Protein AF-A0A1H7INX1-F1 (afdb_monomer)

Secondary structure (DSSP, 8-state):
-HHHHHHHH--BTTB----SSS-SS-EEEEEE-STTSB-TT--HHHHHHHHHHHHHHHHHTEEEEEEEEEEETTS-GGG--TTB-EE-TTHHHHHHHHHH-SEEEEEEETTTTEEEEEEEPPP----------TT------TT-TT---

Radius of gyration: 20.41 Å; Cα contacts (8 Å, |Δi|>4): 181; chains: 1; bounding box: 41×62×50 Å

Sequence (149 aa):
MIVAARQMHGEGDDRCWHLGAAAPEACDCGLASGILNVRRGTDPAGWVGYVDETIDQSASGSTKGFDFNVLTLSSDPDKRQPHLFYADPLTMPANCLSRYGRQVALLQDYRLWEFAVLVRLASKSESIVFARAGAYFARICSNCPFGRR

pLDDT: mean 84.48, std 19.29, range [36.72, 97.75]

Foldseek 3Di:
DQVVCCVVPNDDPVDDGDDDLADPAADAEEEAEPPLWFQPPPDPVVSVVVVVVSVVRRLVSHQFWYKYKAAAPVADPVPDDPRTDHDHQVVVQVVCCVPAHPDWDWADDVVVNMIMIITTHDGPPDDPPPDDDPDDDDDDDPDDPPPDD

Structure (mmCIF, N/CA/C/O backbone):
data_AF-A0A1H7INX1-F1
#
_entry.id   AF-A0A1H7INX1-F1
#
loop_
_atom_site.group_PDB
_atom_site.id
_atom_site.type_symbol
_atom_site.label_atom_id
_atom_site.label_alt_id
_atom_site.label_comp_id
_atom_site.label_asym_id
_atom_site.label_entity_id
_atom_site.label_seq_id
_atom_site.pdbx_PDB_ins_code
_atom_site.Cartn_x
_atom_site.Cartn_y
_atom_site.Cartn_z
_atom_site.occupancy
_atom_site.B_iso_or_equiv
_atom_site.auth_seq_id
_atom_site.auth_comp_id
_atom_site.auth_asym_id
_atom_site.auth_atom_id
_atom_site.pdbx_PDB_model_num
ATOM 1 N N . MET A 1 1 ? -8.266 -18.215 -4.242 1.00 87.12 1 MET A N 1
ATOM 2 C CA . MET A 1 1 ? -7.738 -17.697 -2.959 1.00 87.12 1 MET A CA 1
ATOM 3 C C . MET A 1 1 ? -8.776 -17.794 -1.847 1.00 87.12 1 MET A C 1
ATOM 5 O O . MET A 1 1 ? -8.564 -18.611 -0.971 1.00 87.12 1 MET A O 1
ATOM 9 N N . ILE A 1 2 ? -9.916 -17.090 -1.906 1.00 92.31 2 ILE A N 1
ATOM 10 C CA . ILE A 1 2 ? -10.941 -17.126 -0.833 1.00 92.31 2 ILE A CA 1
ATOM 11 C C . ILE A 1 2 ? -11.458 -18.538 -0.518 1.00 92.31 2 ILE A C 1
ATOM 13 O O . ILE A 1 2 ? -11.543 -18.904 0.646 1.00 92.31 2 ILE A O 1
ATOM 17 N N . VAL A 1 3 ? -11.746 -19.358 -1.535 1.00 94.69 3 VAL A N 1
ATOM 18 C CA . VAL A 1 3 ? -12.172 -20.758 -1.321 1.00 94.69 3 VAL A CA 1
ATOM 19 C C . VAL A 1 3 ? -11.122 -21.548 -0.535 1.00 94.69 3 VAL A C 1
ATOM 21 O O . VAL A 1 3 ? -11.462 -22.241 0.415 1.00 94.69 3 VAL A O 1
ATOM 24 N N . ALA A 1 4 ? -9.844 -21.393 -0.888 1.00 95.19 4 ALA A N 1
ATOM 25 C CA . ALA A 1 4 ? -8.747 -22.063 -0.198 1.00 95.19 4 ALA A CA 1
ATOM 26 C C . ALA A 1 4 ? -8.574 -21.534 1.237 1.00 95.19 4 ALA A C 1
ATOM 28 O O . ALA A 1 4 ? -8.367 -22.318 2.154 1.00 95.19 4 ALA A O 1
ATOM 29 N N . ALA A 1 5 ? -8.721 -20.222 1.449 1.00 94.44 5 ALA A N 1
ATOM 30 C CA . ALA A 1 5 ? -8.668 -19.619 2.779 1.00 94.44 5 ALA A CA 1
ATOM 31 C C . ALA A 1 5 ? -9.791 -20.144 3.690 1.00 94.44 5 ALA A C 1
ATOM 33 O O . ALA A 1 5 ? -9.520 -20.570 4.808 1.00 94.44 5 ALA A O 1
ATOM 34 N N . ARG A 1 6 ? -11.026 -20.232 3.175 1.00 96.06 6 ARG A N 1
ATOM 35 C CA . ARG A 1 6 ? -12.159 -20.860 3.874 1.00 96.06 6 ARG A CA 1
ATOM 36 C C . ARG A 1 6 ? -11.890 -22.324 4.213 1.00 96.06 6 ARG A C 1
ATOM 38 O O . ARG A 1 6 ? -12.185 -22.752 5.319 1.00 96.06 6 ARG A O 1
ATOM 45 N N . GLN A 1 7 ? -11.317 -23.088 3.286 1.00 96.88 7 GLN A N 1
ATOM 46 C CA . GLN A 1 7 ? -10.986 -24.497 3.520 1.00 96.88 7 GLN A CA 1
ATOM 47 C C . GLN A 1 7 ? -9.895 -24.679 4.584 1.00 96.88 7 GLN A C 1
ATOM 49 O O . GLN A 1 7 ? -9.986 -25.599 5.388 1.00 96.88 7 GLN A O 1
ATOM 54 N N . MET A 1 8 ? -8.874 -23.817 4.596 1.00 96.81 8 MET A N 1
ATOM 55 C CA . MET A 1 8 ? -7.743 -23.927 5.525 1.00 96.81 8 MET A CA 1
ATOM 56 C C . MET A 1 8 ? -8.034 -23.354 6.914 1.00 96.81 8 MET A C 1
ATOM 58 O O . MET A 1 8 ? -7.479 -23.839 7.897 1.00 96.81 8 MET A O 1
ATOM 62 N N . HIS A 1 9 ? -8.871 -22.319 7.006 1.00 95.81 9 HIS A N 1
ATOM 63 C CA . HIS A 1 9 ? -9.043 -21.540 8.235 1.00 95.81 9 HIS A CA 1
ATOM 64 C C . HIS A 1 9 ? -10.491 -21.496 8.747 1.00 95.81 9 HIS A C 1
ATOM 66 O O . HIS A 1 9 ? -10.719 -21.076 9.880 1.00 95.81 9 HIS A O 1
ATOM 72 N N . GLY A 1 10 ? -11.470 -21.947 7.960 1.00 95.56 10 GLY A N 1
ATOM 73 C CA . GLY A 1 10 ? -12.889 -21.898 8.316 1.00 95.56 10 GLY A CA 1
ATOM 74 C C . GLY A 1 10 ? -13.466 -20.479 8.365 1.00 95.56 10 GLY A C 1
ATOM 75 O O . GLY A 1 10 ? -12.838 -19.515 7.923 1.00 95.56 10 GLY A O 1
ATOM 76 N N . GLU A 1 11 ? -14.673 -20.364 8.916 1.00 95.50 11 GLU A N 1
ATOM 77 C CA . GLU A 1 11 ? -15.366 -19.107 9.235 1.00 95.50 11 GLU A CA 1
ATOM 78 C C . GLU A 1 11 ? -15.717 -19.087 10.731 1.00 95.50 11 GLU A C 1
ATOM 80 O O . GLU A 1 11 ? -15.811 -20.148 11.354 1.00 95.50 11 GLU A O 1
ATOM 85 N N . GLY A 1 12 ? -15.877 -17.899 11.315 1.00 93.81 12 GLY A N 1
ATOM 86 C CA . GLY A 1 12 ? -16.229 -17.732 12.725 1.00 93.81 12 GLY A CA 1
ATOM 87 C C . GLY A 1 12 ? -16.415 -16.267 13.114 1.00 93.81 12 GLY A C 1
ATOM 88 O O . GLY A 1 12 ? -16.248 -15.374 12.287 1.00 93.81 12 GLY A O 1
ATOM 89 N N . ASP A 1 13 ? -16.719 -16.017 14.387 1.00 93.19 13 ASP A N 1
ATOM 90 C CA . ASP A 1 13 ? -16.957 -14.659 14.905 1.00 93.19 13 ASP A CA 1
ATOM 91 C C . ASP A 1 13 ? -15.724 -13.741 14.774 1.00 93.19 13 ASP A C 1
ATOM 93 O O . ASP A 1 13 ? -15.851 -12.520 14.742 1.00 93.19 13 ASP A O 1
ATOM 97 N N . ASP A 1 14 ? -14.525 -14.327 14.684 1.00 92.88 14 ASP A N 1
ATOM 98 C CA . ASP A 1 14 ? -13.236 -13.642 14.549 1.00 92.88 14 ASP A CA 1
ATOM 99 C C . ASP A 1 14 ? -12.699 -13.598 13.105 1.00 92.88 14 ASP A C 1
ATOM 101 O O . ASP A 1 14 ? -11.657 -12.985 12.863 1.00 92.88 14 ASP A O 1
ATOM 105 N N . ARG A 1 15 ? -13.364 -14.257 12.140 1.00 93.38 15 ARG A N 1
ATOM 106 C CA . ARG A 1 15 ? -12.926 -14.286 10.735 1.00 93.38 15 ARG A CA 1
ATOM 107 C C . ARG A 1 15 ? -14.062 -14.517 9.745 1.00 93.38 15 ARG A C 1
ATOM 109 O O . ARG A 1 15 ? -14.790 -15.508 9.790 1.00 93.38 15 ARG A O 1
ATOM 116 N N . CYS A 1 16 ? -14.099 -13.661 8.739 1.00 93.50 16 CYS A N 1
ATOM 117 C CA . CYS A 1 16 ? -14.982 -13.772 7.592 1.00 93.50 16 CYS A CA 1
ATOM 118 C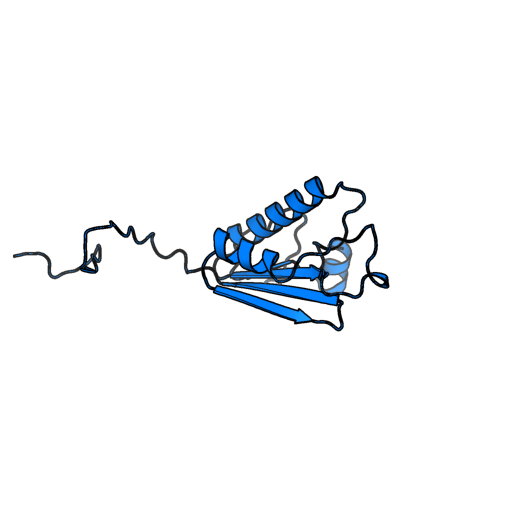 C . CYS A 1 16 ? -14.183 -13.582 6.299 1.00 93.50 16 CYS A C 1
ATOM 120 O O . CYS A 1 16 ? -13.128 -12.944 6.278 1.00 93.50 16 CYS A O 1
ATOM 122 N N . TRP A 1 17 ? -14.680 -14.147 5.199 1.00 94.25 17 TRP A N 1
ATOM 123 C CA . TRP A 1 17 ? -14.035 -14.031 3.893 1.00 94.25 17 TRP A CA 1
ATOM 124 C C . TRP A 1 17 ? -15.014 -13.460 2.882 1.00 94.25 17 TRP A C 1
ATOM 126 O O . TRP A 1 17 ? -16.076 -14.040 2.644 1.00 94.25 17 TRP A O 1
ATOM 136 N N . HIS A 1 18 ? -14.632 -12.364 2.234 1.00 92.12 18 HIS A N 1
ATOM 137 C CA . HIS A 1 18 ? -15.484 -11.645 1.293 1.00 92.12 18 HIS A CA 1
ATOM 138 C C . HIS A 1 18 ? -14.814 -11.543 -0.069 1.00 92.12 18 HIS A C 1
ATOM 140 O O . HIS A 1 18 ? -13.623 -11.253 -0.167 1.00 92.12 18 HIS A O 1
ATOM 146 N N . LEU A 1 19 ? -15.590 -11.791 -1.124 1.00 91.69 19 LEU A N 1
ATOM 147 C CA . LEU A 1 19 ? -15.176 -11.505 -2.491 1.00 91.69 19 LEU A CA 1
ATOM 148 C C . LEU A 1 19 ? -15.672 -10.106 -2.847 1.00 91.69 19 LEU A C 1
ATOM 150 O O . LEU A 1 19 ? -16.876 -9.871 -2.866 1.00 91.69 19 LEU A O 1
ATOM 154 N N . GLY A 1 20 ? -14.751 -9.200 -3.144 1.00 88.56 20 GLY A N 1
ATOM 155 C CA . GLY A 1 20 ? -15.082 -7.832 -3.511 1.00 88.56 20 GLY A CA 1
ATOM 156 C C . GLY A 1 20 ? -13.837 -7.027 -3.849 1.00 88.56 20 GLY A C 1
ATOM 157 O O . GLY A 1 20 ? -12.718 -7.470 -3.594 1.00 88.56 20 GLY A O 1
ATOM 158 N N . ALA A 1 21 ? -14.055 -5.855 -4.441 1.00 83.12 21 ALA A N 1
ATOM 159 C CA . ALA A 1 21 ? -13.000 -4.877 -4.692 1.00 83.12 21 ALA A CA 1
ATOM 160 C C . ALA A 1 21 ? -12.721 -3.992 -3.465 1.00 83.12 21 ALA A C 1
ATOM 162 O O . ALA A 1 21 ? -11.661 -3.394 -3.387 1.00 83.12 21 ALA A O 1
ATOM 163 N N . ALA A 1 22 ? -13.643 -3.935 -2.500 1.00 82.00 22 ALA A N 1
ATOM 164 C CA . ALA A 1 22 ? -13.527 -3.125 -1.293 1.00 82.00 22 ALA A CA 1
ATOM 165 C C . ALA A 1 22 ? -13.966 -3.915 -0.054 1.00 82.00 22 ALA A C 1
ATOM 167 O O . ALA A 1 22 ? -14.680 -4.919 -0.160 1.00 82.00 22 ALA A O 1
ATOM 168 N N . ALA A 1 23 ? -13.548 -3.439 1.120 1.00 83.88 23 ALA A N 1
ATOM 169 C CA . ALA A 1 23 ? -14.022 -3.969 2.391 1.00 83.88 23 ALA A CA 1
ATOM 170 C C . ALA A 1 23 ? -15.548 -3.763 2.509 1.00 83.88 23 ALA A C 1
ATOM 172 O O . ALA A 1 23 ? -16.035 -2.671 2.207 1.00 83.88 23 ALA A O 1
ATOM 173 N N . P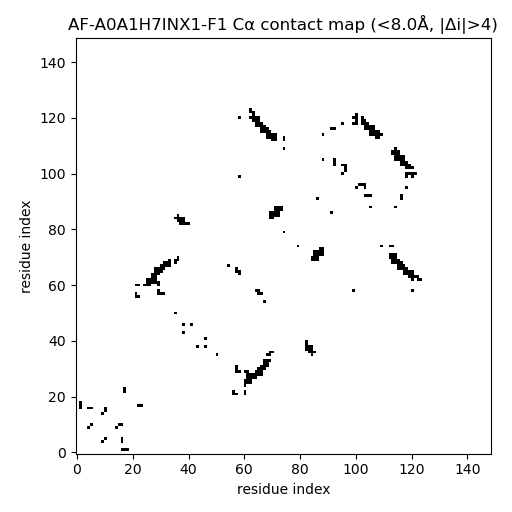RO A 1 24 ? -16.310 -4.788 2.930 1.00 86.25 24 PRO A N 1
ATOM 174 C CA . PRO A 1 24 ? -17.768 -4.693 3.033 1.00 86.25 24 PRO A CA 1
ATOM 175 C C . PRO A 1 24 ? -18.220 -3.759 4.161 1.00 86.25 24 PRO A C 1
ATOM 177 O O . PRO A 1 24 ? -19.314 -3.206 4.103 1.00 86.25 24 PRO A O 1
ATOM 180 N N . GLU A 1 25 ? -17.377 -3.580 5.177 1.00 89.00 25 GLU A N 1
ATOM 181 C CA . GLU A 1 25 ? -17.637 -2.769 6.359 1.00 89.00 25 GLU A CA 1
ATOM 182 C C . GLU A 1 25 ? -16.376 -1.992 6.743 1.00 89.00 25 GLU A C 1
ATOM 184 O O . GLU A 1 25 ? -15.258 -2.361 6.370 1.00 89.00 25 GLU A O 1
ATOM 189 N N . ALA A 1 26 ? -16.557 -0.904 7.493 1.00 91.31 26 ALA A N 1
ATOM 190 C CA . ALA A 1 26 ? -15.436 -0.141 8.019 1.00 91.31 26 ALA A CA 1
ATOM 191 C C . ALA A 1 26 ? -14.668 -0.965 9.062 1.00 91.31 26 ALA A C 1
ATOM 193 O O . ALA A 1 26 ? -15.262 -1.607 9.926 1.00 91.31 26 ALA A O 1
ATOM 194 N N . CYS A 1 27 ? -13.343 -0.889 9.013 1.00 93.44 27 CYS A N 1
ATOM 195 C CA . CYS A 1 27 ? -12.449 -1.569 9.937 1.00 93.44 27 CYS A CA 1
ATOM 196 C C . CYS A 1 27 ? -11.584 -0.566 10.705 1.00 93.44 27 CYS A C 1
ATOM 198 O O . CYS A 1 27 ? -11.447 0.601 10.332 1.00 93.44 27 CYS A O 1
ATOM 200 N N . ASP A 1 28 ? -10.988 -1.015 11.804 1.00 94.50 28 ASP A N 1
ATOM 201 C CA . ASP A 1 28 ? -10.006 -0.205 12.521 1.00 94.50 28 ASP A CA 1
ATOM 202 C C . ASP A 1 28 ? -8.755 0.024 11.669 1.00 94.50 28 ASP A C 1
ATOM 204 O O . ASP A 1 28 ? -8.317 1.166 11.500 1.00 94.50 28 ASP A O 1
ATOM 208 N N . CYS A 1 29 ? -8.217 -1.066 11.119 1.00 94.38 29 CYS A N 1
ATOM 209 C CA . CYS A 1 29 ? -7.009 -1.065 10.313 1.00 94.38 29 CYS A CA 1
ATOM 210 C C . CYS A 1 29 ? -7.184 -1.918 9.052 1.00 94.38 29 CYS A C 1
ATOM 212 O O . CYS A 1 29 ? -7.521 -3.097 9.163 1.00 94.38 29 CYS A O 1
ATOM 214 N N . GLY A 1 30 ? -6.902 -1.343 7.882 1.00 94.44 30 GLY A N 1
ATOM 215 C CA . GLY A 1 30 ? -6.823 -2.073 6.614 1.00 94.44 30 GLY A CA 1
ATOM 216 C C . GLY A 1 30 ? -5.396 -2.520 6.291 1.00 94.44 30 GLY A C 1
ATOM 217 O O . GLY A 1 30 ? -4.464 -1.753 6.506 1.00 94.44 30 GLY A O 1
ATOM 218 N N . LEU A 1 31 ? -5.237 -3.729 5.745 1.00 95.19 31 LEU A N 1
ATOM 219 C CA . LEU A 1 31 ? -3.949 -4.276 5.302 1.00 95.19 31 LEU A CA 1
ATOM 220 C C . LEU A 1 31 ? -4.041 -4.761 3.856 1.00 95.19 31 LEU A C 1
ATOM 222 O O . LEU A 1 31 ? -4.814 -5.668 3.540 1.00 95.19 31 LEU A O 1
ATOM 226 N N . ALA A 1 32 ? -3.204 -4.196 2.989 1.00 95.00 32 ALA A N 1
ATOM 227 C CA . ALA A 1 32 ? -3.065 -4.594 1.593 1.00 95.00 32 ALA A CA 1
ATOM 228 C C . ALA A 1 32 ? -1.683 -5.216 1.350 1.00 95.00 32 ALA A C 1
A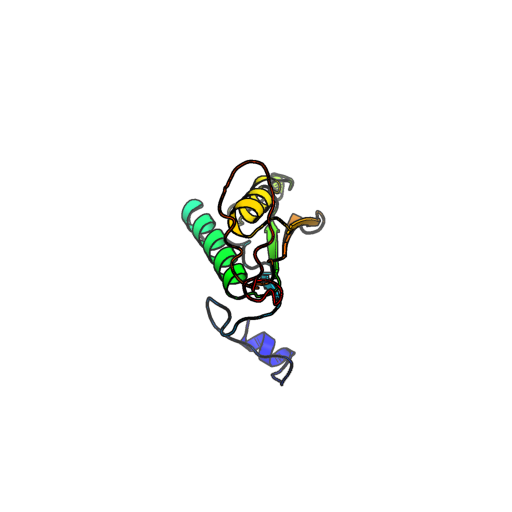TOM 230 O O . ALA A 1 32 ? -0.741 -4.540 0.934 1.00 95.00 32 ALA A O 1
ATOM 231 N N . SER A 1 33 ? -1.564 -6.527 1.600 1.00 92.56 33 SER A N 1
ATOM 232 C CA . SER A 1 33 ? -0.290 -7.238 1.462 1.00 92.56 33 SER A CA 1
ATOM 233 C C . SER A 1 33 ? -0.132 -7.958 0.117 1.00 92.56 33 SER A C 1
ATOM 235 O O . SER A 1 33 ? -0.900 -8.862 -0.209 1.00 92.56 33 SER A O 1
ATOM 237 N N . GLY A 1 34 ? 0.864 -7.564 -0.679 1.00 91.56 34 GLY A N 1
ATOM 238 C CA . GLY A 1 34 ? 1.271 -8.241 -1.918 1.00 91.56 34 GLY A CA 1
ATOM 239 C C . GLY A 1 34 ? 0.310 -8.089 -3.105 1.00 91.56 34 GLY A C 1
ATOM 240 O O . GLY A 1 34 ? 0.575 -8.624 -4.182 1.00 91.56 34 GLY A O 1
ATOM 241 N N . ILE A 1 35 ? -0.788 -7.344 -2.947 1.00 92.88 35 ILE A N 1
ATOM 242 C CA . ILE A 1 35 ? -1.821 -7.180 -3.984 1.00 92.88 35 ILE A CA 1
ATOM 243 C C . ILE A 1 35 ? -1.476 -6.113 -5.036 1.00 92.88 35 ILE A C 1
ATOM 245 O O . ILE A 1 35 ? -2.117 -6.058 -6.083 1.00 92.88 35 ILE A O 1
ATOM 249 N N . LEU A 1 36 ? -0.456 -5.286 -4.780 1.00 95.62 36 LEU A N 1
ATOM 250 C CA . LEU A 1 36 ? -0.067 -4.145 -5.622 1.00 95.62 36 LEU A CA 1
ATOM 251 C C . LEU A 1 36 ? 1.101 -4.449 -6.578 1.00 95.62 36 LEU A C 1
ATOM 253 O O . LEU A 1 36 ? 1.517 -3.586 -7.352 1.00 95.62 36 LEU A O 1
ATOM 257 N N . ASN A 1 37 ? 1.630 -5.676 -6.554 1.00 94.56 37 ASN A N 1
ATOM 258 C CA . ASN A 1 37 ? 2.898 -6.000 -7.211 1.00 94.56 37 ASN A CA 1
ATOM 259 C C . ASN A 1 37 ? 2.762 -6.406 -8.687 1.00 94.56 37 ASN A C 1
ATOM 261 O O . ASN A 1 37 ? 3.691 -6.178 -9.453 1.00 94.56 37 ASN A O 1
ATOM 265 N N . VAL A 1 38 ? 1.658 -7.028 -9.118 1.00 93.75 38 VAL A N 1
ATOM 266 C CA . VAL A 1 38 ? 1.577 -7.706 -10.431 1.00 93.75 38 VAL A CA 1
ATOM 267 C C . VAL A 1 38 ? 0.655 -6.970 -11.398 1.00 93.75 38 VAL A C 1
ATOM 269 O O . VAL A 1 38 ? -0.559 -7.053 -11.257 1.00 93.75 38 VAL A O 1
ATOM 272 N N . ARG A 1 39 ? 1.209 -6.370 -12.461 1.00 92.38 39 ARG A N 1
ATOM 273 C CA . ARG A 1 39 ? 0.457 -5.513 -13.401 1.00 92.38 39 ARG A CA 1
ATOM 274 C C . ARG A 1 39 ? -0.480 -6.246 -14.360 1.00 92.38 39 ARG A C 1
ATOM 276 O O . ARG A 1 39 ? -1.303 -5.615 -15.004 1.00 92.38 39 ARG A O 1
ATOM 283 N N . ARG A 1 40 ? -0.328 -7.567 -14.514 1.00 86.69 40 ARG A N 1
ATOM 284 C CA . ARG A 1 40 ? -1.153 -8.433 -15.390 1.00 86.69 40 ARG A CA 1
ATOM 285 C C . ARG A 1 40 ? -1.352 -7.922 -16.833 1.00 86.69 40 ARG A C 1
ATOM 287 O O . ARG A 1 40 ? -2.365 -8.219 -17.453 1.00 86.69 40 ARG A O 1
ATOM 294 N N . GLY A 1 41 ? -0.372 -7.203 -17.384 1.00 85.06 41 GLY A N 1
ATOM 295 C CA . GLY A 1 41 ? -0.431 -6.664 -18.750 1.00 85.06 41 GLY A CA 1
ATOM 296 C C . GLY A 1 41 ? -1.127 -5.306 -18.881 1.00 85.06 41 GLY A C 1
ATOM 297 O O . GLY A 1 41 ? -1.189 -4.783 -19.989 1.00 85.06 41 GLY A O 1
ATOM 298 N N . THR A 1 42 ? -1.596 -4.716 -17.778 1.00 91.62 42 THR A N 1
ATOM 299 C CA . THR A 1 42 ? -2.065 -3.326 -17.737 1.00 91.62 42 THR A CA 1
ATOM 300 C C . THR A 1 42 ? -0.909 -2.375 -18.038 1.00 91.62 42 THR A C 1
ATOM 302 O O . THR A 1 42 ? 0.231 -2.598 -17.608 1.00 91.62 42 THR A O 1
ATOM 305 N N . ASP A 1 43 ? -1.197 -1.305 -18.777 1.00 92.81 43 ASP A N 1
ATOM 306 C CA . ASP A 1 43 ? -0.213 -0.270 -19.060 1.00 92.81 43 ASP A CA 1
ATOM 307 C C . ASP A 1 43 ? 0.244 0.436 -17.762 1.00 92.81 43 ASP A C 1
ATOM 309 O O . ASP A 1 43 ? -0.456 0.405 -16.744 1.00 92.81 43 ASP A O 1
ATOM 313 N N . PRO A 1 44 ? 1.431 1.071 -17.753 1.00 89.56 44 PRO A N 1
ATOM 314 C CA . PRO A 1 44 ? 1.965 1.686 -16.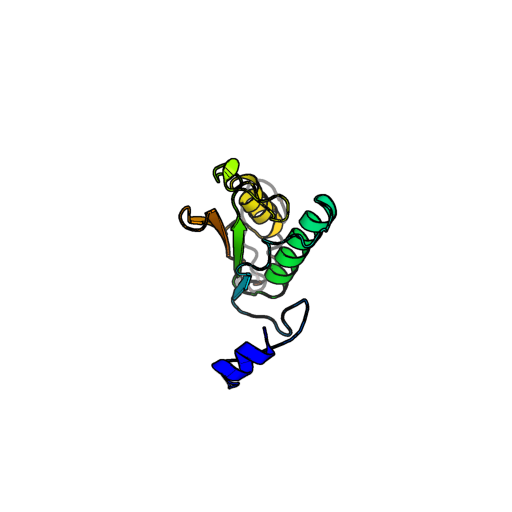542 1.00 89.56 44 PRO A CA 1
ATOM 315 C C . PRO A 1 44 ? 1.049 2.738 -15.906 1.00 89.56 44 PRO A C 1
ATOM 317 O O . PRO A 1 44 ? 0.957 2.778 -14.682 1.00 89.56 44 PRO A O 1
ATOM 320 N N . ALA A 1 45 ? 0.372 3.572 -16.702 1.00 91.62 45 ALA A N 1
ATOM 321 C CA . ALA A 1 45 ? -0.475 4.638 -16.174 1.00 91.62 45 ALA A CA 1
ATOM 322 C C . ALA A 1 45 ? -1.773 4.067 -15.590 1.00 91.62 45 ALA A C 1
ATOM 324 O O . ALA A 1 45 ? -2.151 4.426 -14.474 1.00 91.62 45 ALA A O 1
ATOM 325 N N . GLY A 1 46 ? -2.400 3.119 -16.293 1.00 94.69 46 GLY A N 1
ATOM 326 C CA . GLY A 1 46 ? -3.561 2.388 -15.789 1.00 94.69 46 GLY A CA 1
ATOM 327 C C . GLY A 1 46 ? -3.262 1.651 -14.482 1.00 94.69 46 GLY A C 1
ATOM 328 O O . GLY A 1 46 ? -4.073 1.667 -13.558 1.00 94.69 46 GLY A O 1
ATOM 329 N N . TRP A 1 47 ? -2.067 1.064 -14.355 1.00 95.88 47 TRP A N 1
ATOM 330 C CA . TRP A 1 47 ? -1.669 0.400 -13.115 1.00 95.88 47 TRP A CA 1
ATOM 331 C C . TRP A 1 47 ? -1.444 1.371 -11.954 1.00 95.88 47 TRP A C 1
ATOM 333 O O . TRP A 1 47 ? -1.856 1.081 -10.835 1.00 95.88 47 TRP A O 1
ATOM 343 N N . VAL A 1 48 ? -0.816 2.523 -12.205 1.00 94.62 48 VAL A N 1
ATOM 344 C CA . VAL A 1 48 ? -0.669 3.566 -11.177 1.00 94.62 48 VAL A CA 1
ATOM 345 C C . VAL A 1 48 ? -2.042 4.024 -10.681 1.00 94.62 48 VAL A C 1
ATOM 347 O O . VAL A 1 48 ? -2.244 4.089 -9.473 1.00 94.62 48 VAL A O 1
ATOM 350 N N . GLY A 1 49 ? -3.006 4.225 -11.585 1.00 94.94 49 GLY A N 1
ATOM 351 C CA . GLY A 1 49 ? -4.386 4.544 -11.209 1.00 94.94 49 GLY A CA 1
ATOM 352 C C . GLY A 1 49 ? -5.026 3.478 -10.312 1.00 94.94 49 GLY A C 1
ATOM 353 O O . GLY A 1 49 ? -5.625 3.816 -9.297 1.00 94.94 49 GLY A O 1
ATOM 354 N N . TYR A 1 50 ? -4.833 2.193 -10.628 1.00 94.69 50 TYR A N 1
ATOM 355 C CA . TYR A 1 50 ? -5.304 1.089 -9.783 1.00 94.69 50 TYR A CA 1
ATOM 356 C C . TYR A 1 50 ? -4.653 1.086 -8.389 1.00 94.69 50 TYR A C 1
ATOM 358 O O . TYR A 1 50 ? -5.332 0.856 -7.386 1.00 94.69 50 TYR A O 1
ATOM 366 N N . VAL A 1 51 ? -3.343 1.346 -8.308 1.00 96.00 51 VAL A N 1
ATOM 367 C CA . VAL A 1 51 ? -2.627 1.455 -7.027 1.00 96.00 51 VAL A CA 1
ATOM 368 C C . VAL A 1 51 ? -3.202 2.600 -6.198 1.00 96.00 51 VAL A C 1
ATOM 370 O O . VAL A 1 51 ? -3.540 2.392 -5.035 1.00 96.00 51 VAL A O 1
ATOM 373 N N . ASP A 1 52 ? -3.371 3.778 -6.798 1.00 95.56 52 ASP A N 1
ATOM 374 C CA . ASP A 1 52 ? -3.944 4.945 -6.128 1.00 95.56 52 ASP A CA 1
ATOM 375 C C . ASP A 1 52 ? -5.373 4.690 -5.634 1.00 95.56 52 ASP A C 1
ATOM 377 O O . ASP A 1 52 ? -5.694 5.031 -4.495 1.00 95.56 52 ASP A O 1
ATOM 381 N N . GLU A 1 53 ? -6.212 4.055 -6.455 1.00 95.38 53 GLU A N 1
ATOM 382 C CA . GLU A 1 53 ? -7.582 3.695 -6.087 1.00 95.38 53 GLU A CA 1
ATOM 383 C C . GLU A 1 53 ? -7.610 2.682 -4.934 1.00 95.38 53 GLU A C 1
ATOM 385 O O . GLU A 1 53 ? -8.381 2.833 -3.988 1.00 95.38 53 GLU A O 1
ATOM 390 N N . THR A 1 54 ? -6.732 1.678 -4.962 1.00 95.25 54 THR A N 1
ATOM 391 C CA . THR A 1 54 ? -6.648 0.662 -3.900 1.00 95.25 54 THR A CA 1
ATOM 392 C C . THR A 1 54 ? -6.218 1.281 -2.564 1.00 95.25 54 THR A C 1
ATOM 394 O O . THR A 1 54 ? -6.740 0.924 -1.500 1.00 95.25 54 THR A O 1
ATOM 397 N N . ILE A 1 55 ? -5.282 2.235 -2.597 1.00 96.12 55 ILE A N 1
ATOM 398 C CA . ILE A 1 55 ? -4.843 2.972 -1.405 1.00 96.12 55 ILE A CA 1
ATOM 399 C C . ILE A 1 55 ? -5.987 3.860 -0.885 1.00 96.12 55 ILE A C 1
ATOM 401 O O . ILE A 1 55 ? -6.249 3.865 0.319 1.00 96.12 55 ILE A O 1
ATOM 405 N N . ASP A 1 56 ? -6.732 4.541 -1.762 1.00 95.25 56 ASP A N 1
ATOM 406 C CA . ASP A 1 56 ? -7.914 5.326 -1.373 1.00 95.25 56 ASP A CA 1
ATOM 407 C C . ASP A 1 56 ? -9.014 4.461 -0.748 1.00 95.25 56 ASP A C 1
ATOM 409 O O . ASP A 1 56 ? -9.607 4.836 0.268 1.00 95.25 56 ASP A O 1
ATOM 413 N N . GLN A 1 57 ? -9.276 3.281 -1.311 1.00 94.19 57 GLN A N 1
ATOM 414 C CA . GLN A 1 57 ? -10.226 2.323 -0.748 1.00 94.19 57 GLN A CA 1
ATOM 415 C C . GLN A 1 57 ? -9.783 1.877 0.652 1.00 94.19 57 GLN A C 1
ATOM 417 O O . GLN A 1 57 ? -10.592 1.902 1.581 1.00 94.19 57 GLN A O 1
ATOM 422 N N . SER A 1 58 ? -8.493 1.579 0.836 1.00 93.88 58 SER A N 1
ATOM 423 C CA . SER A 1 58 ? -7.919 1.235 2.146 1.00 93.88 58 SER A CA 1
ATOM 424 C C . SER A 1 58 ? -8.080 2.374 3.156 1.00 93.88 58 SER A C 1
ATOM 426 O O . SER A 1 58 ? -8.498 2.143 4.292 1.00 93.88 58 SER A O 1
ATOM 428 N N . ALA A 1 59 ? -7.826 3.615 2.738 1.00 94.62 59 ALA A N 1
ATOM 429 C CA . ALA A 1 59 ? -7.998 4.795 3.577 1.00 94.62 59 ALA A CA 1
ATOM 430 C C . ALA A 1 59 ? -9.470 5.040 3.950 1.00 94.62 59 ALA A C 1
ATOM 432 O O . ALA A 1 59 ? -9.782 5.318 5.107 1.00 94.62 59 ALA A O 1
ATOM 433 N N . SER A 1 60 ? -10.387 4.928 2.987 1.00 92.94 60 SER A N 1
ATOM 434 C CA . SER A 1 60 ? -11.816 5.190 3.198 1.00 92.94 60 SER A CA 1
ATOM 435 C C . SER A 1 60 ? -12.497 4.130 4.071 1.00 92.94 60 SER A C 1
ATOM 437 O O . SER A 1 60 ? -13.353 4.479 4.889 1.00 92.94 60 SER A O 1
ATOM 439 N N . GLY A 1 61 ? -12.073 2.868 3.939 1.00 93.44 61 GLY A N 1
ATOM 440 C CA . GLY A 1 61 ? -12.561 1.726 4.712 1.00 93.44 61 GLY A CA 1
ATOM 441 C C . GLY A 1 61 ? -11.950 1.594 6.108 1.00 93.44 61 GLY A C 1
ATOM 442 O O . GLY A 1 61 ? -12.365 0.712 6.856 1.00 93.44 61 GLY A O 1
ATOM 443 N N . SER A 1 62 ? -10.998 2.455 6.479 1.00 93.88 62 SER A N 1
ATOM 444 C CA . SER A 1 62 ? -10.298 2.384 7.766 1.00 93.88 62 SER A CA 1
ATOM 445 C C . SER A 1 62 ? -10.630 3.559 8.688 1.00 93.88 62 SER A C 1
ATOM 447 O O . SER A 1 62 ? -10.842 4.691 8.244 1.00 93.88 62 SER A O 1
ATOM 449 N N . THR A 1 63 ? -10.645 3.318 10.002 1.00 93.69 63 THR A N 1
ATOM 450 C CA . THR A 1 63 ? -10.908 4.361 11.010 1.00 93.69 63 THR A CA 1
ATOM 451 C C . THR A 1 63 ? -9.658 4.818 11.763 1.00 93.69 63 THR A C 1
ATOM 453 O O . THR A 1 63 ? -9.585 5.991 12.134 1.00 93.69 63 THR A O 1
ATOM 456 N N . LYS A 1 64 ? -8.666 3.942 11.974 1.00 94.56 64 LYS A N 1
ATOM 457 C CA . LYS A 1 64 ? -7.426 4.244 12.719 1.00 94.56 64 LYS A CA 1
ATOM 458 C C . LYS A 1 64 ? -6.195 4.302 11.824 1.00 94.56 64 LYS A C 1
ATOM 460 O O . LYS A 1 64 ? -5.250 5.032 12.132 1.00 94.56 64 LYS A O 1
ATOM 465 N N . GLY A 1 65 ? -6.174 3.553 10.730 1.00 95.75 65 GLY A N 1
ATOM 466 C CA . GLY A 1 65 ? -5.034 3.536 9.823 1.00 95.75 65 GLY A CA 1
ATOM 467 C C . GLY A 1 65 ? -5.111 2.431 8.792 1.00 95.75 65 GLY A C 1
ATOM 468 O O . GLY A 1 65 ? -6.030 1.628 8.804 1.00 95.75 65 GLY A O 1
ATOM 469 N N . PHE A 1 66 ? -4.137 2.389 7.904 1.00 96.69 66 PHE A N 1
ATOM 470 C CA . PHE A 1 66 ? -3.984 1.300 6.954 1.00 96.69 66 PHE A CA 1
ATOM 471 C C . PHE A 1 66 ? -2.515 1.139 6.587 1.00 96.69 66 PHE A C 1
ATOM 473 O O . PHE A 1 66 ? -1.707 2.053 6.791 1.00 96.69 66 PHE A O 1
ATOM 480 N N . ASP A 1 67 ? -2.171 -0.012 6.036 1.00 97.44 67 ASP A N 1
ATOM 481 C CA . ASP A 1 67 ? -0.852 -0.278 5.498 1.00 97.44 67 ASP A CA 1
ATOM 482 C C . ASP A 1 67 ? -0.901 -1.083 4.200 1.00 97.44 67 ASP A C 1
ATOM 484 O O . ASP A 1 67 ? -1.891 -1.722 3.830 1.00 97.44 67 ASP A O 1
ATOM 488 N N . PHE A 1 68 ? 0.190 -0.977 3.455 1.00 97.75 68 PHE A N 1
ATOM 489 C CA . PHE A 1 68 ? 0.386 -1.694 2.208 1.00 97.75 68 PHE A CA 1
ATOM 490 C C . PHE A 1 68 ? 1.877 -1.859 1.932 1.00 97.75 68 PHE A C 1
ATOM 492 O O . PHE A 1 68 ? 2.684 -1.031 2.362 1.00 97.75 68 PHE A O 1
ATOM 499 N N . ASN A 1 69 ? 2.246 -2.897 1.185 1.00 97.31 69 ASN A N 1
ATOM 500 C CA . ASN A 1 69 ? 3.597 -3.059 0.649 1.00 97.31 69 ASN A CA 1
ATOM 501 C C . ASN A 1 69 ? 3.620 -2.956 -0.874 1.00 97.31 69 ASN A C 1
ATOM 503 O O . ASN A 1 69 ? 2.660 -3.298 -1.568 1.00 97.31 69 ASN A O 1
ATOM 507 N N . VAL A 1 70 ? 4.758 -2.495 -1.379 1.00 97.12 70 VAL A N 1
ATOM 508 C CA . VAL A 1 70 ? 5.069 -2.405 -2.805 1.00 97.12 70 VAL A CA 1
ATOM 509 C C . VAL A 1 70 ? 6.537 -2.738 -3.025 1.00 97.12 70 VAL A C 1
ATOM 511 O O . VAL A 1 70 ? 7.393 -2.397 -2.202 1.00 97.12 70 VAL A O 1
ATOM 514 N N . LEU A 1 71 ? 6.851 -3.368 -4.157 1.00 96.94 71 LEU A N 1
ATOM 515 C CA . LEU A 1 71 ? 8.245 -3.577 -4.544 1.00 96.94 71 LEU A CA 1
ATOM 516 C C . LEU A 1 71 ? 8.951 -2.228 -4.712 1.00 96.94 71 LEU A C 1
ATOM 518 O O . LEU A 1 71 ? 8.364 -1.239 -5.154 1.00 96.94 71 LEU A O 1
ATOM 522 N N . THR A 1 72 ? 10.234 -2.185 -4.371 1.00 96.25 72 THR A N 1
ATOM 523 C CA . THR A 1 72 ? 10.979 -0.927 -4.284 1.00 96.25 72 THR A CA 1
ATOM 524 C C . THR A 1 72 ? 11.801 -0.637 -5.535 1.00 96.25 72 THR A C 1
ATOM 526 O O . THR A 1 72 ? 12.508 -1.507 -6.040 1.00 96.25 72 THR A O 1
ATOM 529 N N . LEU A 1 73 ? 11.806 0.610 -6.009 1.00 95.69 73 LEU A N 1
ATOM 530 C CA . LEU A 1 73 ? 12.775 1.095 -6.999 1.00 95.69 73 LEU A CA 1
ATOM 531 C C . LEU A 1 73 ? 14.197 1.238 -6.431 1.00 95.69 73 LEU A C 1
ATOM 533 O O . LEU A 1 73 ? 15.107 1.573 -7.184 1.00 95.69 73 LEU A O 1
ATOM 537 N N . SER A 1 74 ? 14.427 0.953 -5.147 1.00 92.31 74 SER A N 1
ATOM 538 C CA . SER A 1 74 ? 15.777 0.777 -4.589 1.00 92.31 74 SER A CA 1
ATOM 539 C C . SER A 1 74 ? 16.323 -0.649 -4.747 1.00 92.31 74 SER A C 1
ATOM 541 O O . SER A 1 74 ? 17.451 -0.903 -4.342 1.00 92.31 74 SER A O 1
ATOM 543 N N . SER A 1 75 ? 15.549 -1.580 -5.317 1.00 91.19 75 SER A N 1
ATOM 544 C CA . SER A 1 75 ? 16.022 -2.928 -5.674 1.00 91.19 75 SER A CA 1
ATOM 545 C C . SER A 1 75 ? 17.083 -2.906 -6.774 1.00 91.19 75 SER A C 1
ATOM 547 O O . SER A 1 75 ? 17.080 -2.004 -7.607 1.00 91.19 75 SER A O 1
ATOM 549 N N . ASP A 1 76 ? 17.930 -3.927 -6.865 1.00 91.06 76 ASP A N 1
ATOM 550 C CA . ASP A 1 76 ? 18.872 -4.042 -7.984 1.00 91.06 76 ASP A CA 1
ATOM 551 C C . ASP A 1 76 ? 18.121 -4.184 -9.330 1.00 91.06 76 ASP A C 1
ATOM 553 O O . ASP A 1 76 ? 17.170 -4.971 -9.420 1.00 91.06 76 ASP A O 1
ATOM 557 N N . PRO A 1 77 ? 18.478 -3.423 -10.387 1.00 92.88 77 PRO A N 1
ATOM 558 C CA . PRO A 1 77 ? 17.739 -3.425 -11.654 1.00 92.88 77 PRO A CA 1
ATOM 559 C C . PRO A 1 77 ? 17.619 -4.793 -12.338 1.00 92.88 77 PRO A C 1
ATOM 561 O O . PRO A 1 77 ? 16.598 -5.068 -12.963 1.00 92.88 77 PRO A O 1
ATOM 564 N N . ASP A 1 78 ? 18.622 -5.661 -12.202 1.00 92.81 78 ASP A N 1
ATOM 565 C CA . ASP A 1 78 ? 18.653 -7.024 -12.753 1.00 92.81 78 ASP A CA 1
ATOM 566 C C . ASP A 1 78 ? 17.652 -7.973 -12.075 1.00 92.81 78 ASP A C 1
ATOM 568 O O . ASP A 1 78 ? 17.298 -9.018 -12.619 1.00 92.81 78 ASP A O 1
ATOM 572 N N . LYS A 1 79 ? 17.158 -7.593 -10.896 1.00 88.69 79 LYS A N 1
ATOM 573 C CA . LYS A 1 79 ? 16.181 -8.356 -10.111 1.00 88.69 79 LYS A CA 1
ATOM 574 C C . LYS A 1 79 ? 14.753 -7.885 -10.368 1.00 88.69 79 LYS A C 1
ATOM 576 O O . LYS A 1 79 ? 13.801 -8.490 -9.868 1.00 88.69 79 LYS A O 1
ATOM 581 N N . ARG A 1 80 ? 14.585 -6.819 -11.161 1.00 92.75 80 ARG A N 1
ATOM 582 C CA . ARG A 1 80 ? 13.278 -6.257 -11.499 1.00 92.75 80 ARG A CA 1
ATOM 583 C C . ARG A 1 80 ? 12.668 -6.957 -12.700 1.00 92.75 80 ARG A C 1
ATOM 585 O O . ARG A 1 80 ? 13.328 -7.183 -13.709 1.00 92.75 80 ARG A O 1
ATOM 592 N N . GLN A 1 81 ? 11.375 -7.255 -12.614 1.00 92.62 81 GLN A N 1
ATOM 593 C CA . GLN A 1 81 ? 10.663 -7.956 -13.681 1.00 92.62 81 GLN A CA 1
ATOM 594 C C . GLN A 1 81 ? 9.697 -7.017 -14.419 1.00 92.62 81 GLN A C 1
ATOM 596 O O . GLN A 1 81 ? 8.934 -6.297 -13.771 1.00 92.62 81 GLN A O 1
ATOM 601 N N . PRO A 1 82 ? 9.647 -7.046 -15.767 1.00 90.88 82 PRO A N 1
ATOM 602 C CA . PRO A 1 82 ? 8.818 -6.128 -16.555 1.00 90.88 82 PRO A CA 1
ATOM 603 C C . PRO A 1 82 ? 7.311 -6.195 -16.296 1.00 90.88 82 PRO A C 1
ATOM 605 O O . PRO A 1 82 ? 6.606 -5.256 -16.644 1.00 90.88 82 PRO A O 1
ATOM 608 N N . HIS A 1 83 ? 6.798 -7.280 -15.713 1.00 92.31 83 HIS A N 1
ATOM 609 C CA . HIS A 1 83 ? 5.374 -7.435 -15.393 1.00 92.31 83 HIS A CA 1
ATOM 610 C C . HIS A 1 83 ? 5.028 -7.036 -13.947 1.00 92.31 83 HIS A C 1
ATOM 612 O O . HIS A 1 83 ? 3.856 -7.067 -13.565 1.00 92.31 83 HIS A O 1
ATOM 618 N N . LEU A 1 84 ? 6.033 -6.670 -13.145 1.00 94.56 84 LEU A N 1
ATOM 619 C CA . LEU A 1 84 ? 5.872 -6.239 -11.761 1.00 94.56 84 LEU A CA 1
ATOM 620 C C . LEU A 1 84 ? 5.901 -4.714 -11.651 1.00 94.56 84 LEU A C 1
ATOM 622 O O . LEU A 1 84 ? 6.452 -4.024 -12.513 1.00 94.56 84 LEU A O 1
ATOM 626 N N . PHE A 1 85 ? 5.251 -4.185 -10.625 1.00 95.75 85 PHE A N 1
ATOM 627 C CA . PHE A 1 85 ? 5.219 -2.768 -10.294 1.00 95.75 85 PHE A CA 1
ATOM 628 C C . PHE A 1 85 ? 6.214 -2.463 -9.182 1.00 95.75 85 PHE A C 1
ATOM 630 O O . PHE A 1 85 ? 6.246 -3.168 -8.180 1.00 95.75 85 PHE A O 1
ATOM 637 N N . TYR A 1 86 ? 6.993 -1.400 -9.372 1.00 96.00 86 TYR A N 1
ATOM 638 C CA . TYR A 1 86 ? 7.981 -0.920 -8.415 1.00 96.00 86 TYR A CA 1
ATOM 639 C C . TYR A 1 86 ? 7.713 0.555 -8.134 1.00 96.00 86 TYR A C 1
ATOM 641 O O . TYR A 1 86 ? 7.567 1.342 -9.071 1.00 96.00 86 TYR A O 1
ATOM 649 N N . ALA A 1 87 ? 7.682 0.927 -6.860 1.00 96.56 87 ALA A N 1
ATOM 650 C CA . ALA A 1 87 ? 7.464 2.293 -6.413 1.00 96.56 87 ALA A CA 1
ATOM 651 C C . ALA A 1 87 ? 8.757 2.924 -5.885 1.00 96.56 87 ALA A C 1
ATOM 653 O O . ALA A 1 87 ? 9.631 2.242 -5.344 1.00 96.56 87 ALA A O 1
ATOM 654 N N . ASP A 1 88 ? 8.872 4.243 -6.015 1.00 96.06 88 ASP A N 1
ATOM 655 C CA . ASP A 1 88 ? 9.943 5.003 -5.375 1.00 96.06 88 ASP A CA 1
ATOM 656 C C . ASP A 1 88 ? 9.659 5.127 -3.865 1.00 96.06 88 ASP A C 1
ATOM 658 O O . ASP A 1 88 ? 8.601 5.656 -3.497 1.00 96.06 88 ASP A O 1
ATOM 662 N N . PRO A 1 89 ? 10.571 4.668 -2.984 1.00 95.62 89 PRO A N 1
ATOM 663 C CA . PRO A 1 89 ? 10.401 4.789 -1.537 1.00 95.62 89 PRO A CA 1
ATOM 664 C C . PRO A 1 89 ? 10.380 6.237 -1.034 1.00 95.62 89 PRO A C 1
ATOM 666 O O . PRO A 1 89 ? 10.001 6.460 0.112 1.00 95.62 89 PRO A O 1
ATOM 669 N N . LEU A 1 90 ? 10.757 7.230 -1.845 1.00 94.81 90 LEU A N 1
ATOM 670 C CA . LEU A 1 90 ? 10.631 8.640 -1.468 1.00 94.81 90 LEU A CA 1
ATOM 671 C C . LEU A 1 90 ? 9.264 9.213 -1.859 1.00 94.81 90 LEU A C 1
ATOM 673 O O . LEU A 1 90 ? 8.581 9.825 -1.035 1.00 94.81 90 LEU A O 1
ATOM 677 N N . THR A 1 91 ? 8.843 8.986 -3.103 1.00 96.00 91 THR A N 1
ATOM 678 C CA . THR A 1 91 ? 7.594 9.546 -3.635 1.00 96.00 91 THR A CA 1
ATOM 679 C C . THR A 1 91 ? 6.349 8.903 -3.013 1.00 96.00 91 THR A C 1
ATOM 681 O O . THR A 1 91 ? 5.388 9.606 -2.705 1.00 96.00 91 THR A O 1
ATOM 684 N N . MET A 1 92 ? 6.344 7.586 -2.769 1.00 96.44 92 MET A N 1
ATOM 685 C CA . MET A 1 92 ? 5.150 6.893 -2.260 1.00 96.44 92 MET A CA 1
ATOM 686 C C . MET A 1 92 ? 4.720 7.378 -0.854 1.00 96.44 92 MET A C 1
ATOM 688 O O . MET A 1 92 ? 3.554 7.754 -0.688 1.00 96.44 92 MET A O 1
ATOM 692 N N . PRO A 1 93 ? 5.611 7.468 0.158 1.00 95.62 93 PRO A N 1
ATOM 693 C CA . PRO A 1 93 ? 5.248 8.062 1.445 1.00 95.62 93 PRO A CA 1
ATOM 694 C C . PRO A 1 93 ? 4.890 9.547 1.346 1.00 95.62 93 PRO A C 1
ATOM 696 O O . PRO A 1 93 ? 3.995 9.997 2.059 1.00 95.62 93 PRO A O 1
ATOM 699 N N . ALA A 1 94 ? 5.541 10.311 0.460 1.00 96.00 94 ALA A N 1
ATOM 700 C CA . ALA A 1 94 ? 5.219 11.723 0.246 1.00 96.00 94 ALA A CA 1
ATOM 701 C C . ALA A 1 94 ? 3.787 11.913 -0.288 1.00 96.00 94 ALA A C 1
ATOM 703 O O . ALA A 1 94 ? 3.045 12.759 0.217 1.00 96.00 94 ALA A O 1
ATOM 704 N N . ASN A 1 95 ? 3.362 11.070 -1.233 1.00 95.44 95 ASN A N 1
ATOM 705 C CA . ASN A 1 95 ? 1.988 11.050 -1.736 1.00 95.44 95 ASN A CA 1
ATOM 706 C C . ASN A 1 95 ? 0.992 10.721 -0.617 1.00 95.44 95 ASN A C 1
ATOM 708 O O . ASN A 1 95 ? -0.036 11.390 -0.484 1.00 95.44 95 ASN A O 1
ATOM 712 N N . CYS A 1 96 ? 1.318 9.744 0.234 1.00 96.69 96 CYS A N 1
ATOM 713 C CA . CYS A 1 96 ? 0.480 9.386 1.378 1.00 96.69 96 CYS A CA 1
ATOM 714 C C . CYS A 1 96 ? 0.365 10.534 2.391 1.00 96.69 96 CYS A C 1
ATOM 716 O O . CYS A 1 96 ? -0.736 10.833 2.855 1.00 96.69 96 CYS A O 1
ATOM 718 N N . LEU A 1 97 ? 1.477 11.216 2.691 1.00 94.88 97 LEU A N 1
ATOM 719 C CA . LEU A 1 97 ? 1.498 12.384 3.577 1.00 94.88 97 LEU A CA 1
ATOM 720 C C . LEU A 1 97 ? 0.588 13.504 3.059 1.00 94.88 97 LEU A C 1
ATOM 722 O O . LEU A 1 97 ? -0.127 14.139 3.835 1.00 94.88 97 LEU A O 1
ATOM 726 N N . SER A 1 98 ? 0.602 13.732 1.743 1.00 94.06 98 SER A N 1
ATO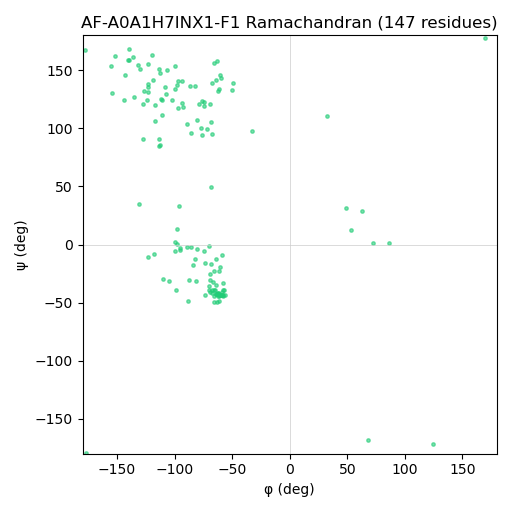M 727 C CA . SER A 1 98 ? -0.221 14.758 1.101 1.00 94.06 98 SER A CA 1
ATOM 728 C C . SER A 1 98 ? -1.716 14.429 1.106 1.00 94.06 98 SER A C 1
ATOM 730 O O . SER A 1 98 ? -2.525 15.355 1.105 1.00 94.06 98 SER A O 1
ATOM 732 N N . ARG A 1 99 ? -2.096 13.145 1.062 1.00 94.12 99 ARG A N 1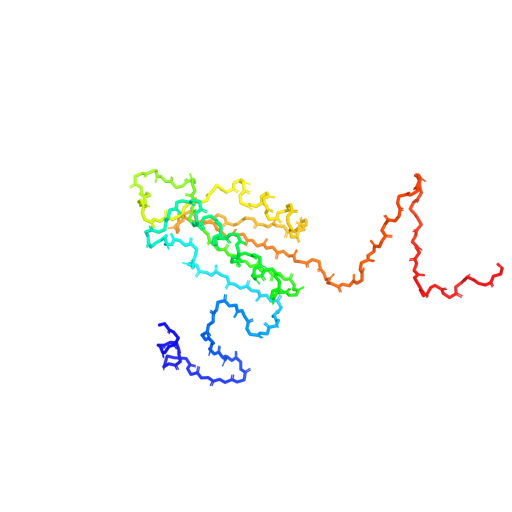
ATOM 733 C CA . ARG A 1 99 ? -3.495 12.712 0.881 1.00 94.12 99 ARG A CA 1
ATOM 734 C C . ARG A 1 99 ? -4.193 12.334 2.185 1.00 94.12 99 ARG A C 1
ATOM 736 O O . ARG A 1 99 ? -5.363 12.658 2.357 1.00 94.12 99 ARG A O 1
ATOM 743 N N . TYR A 1 100 ? -3.491 11.668 3.100 1.00 93.44 100 TYR A N 1
ATOM 744 C CA . TYR A 1 100 ? -4.126 10.966 4.226 1.00 93.44 100 TYR A CA 1
ATOM 745 C C . TYR A 1 100 ? -3.730 11.502 5.606 1.00 93.44 100 TYR A C 1
ATOM 747 O O . TYR A 1 100 ? -4.333 11.124 6.610 1.00 93.44 100 TYR A O 1
ATOM 755 N N . GLY A 1 101 ? -2.751 12.406 5.679 1.00 81.94 101 GLY A N 1
ATOM 756 C CA . GLY A 1 101 ? -2.370 13.084 6.916 1.00 81.94 101 GLY A CA 1
ATOM 757 C C . GLY A 1 101 ? -0.898 12.925 7.279 1.00 81.94 101 GLY A C 1
ATOM 758 O O . GLY A 1 101 ? -0.079 12.444 6.511 1.00 81.94 101 GLY A O 1
ATOM 759 N N . ARG A 1 102 ? -0.535 13.379 8.482 1.00 81.81 102 ARG A N 1
ATOM 760 C CA . ARG A 1 102 ? 0.869 13.651 8.852 1.00 81.81 102 ARG A CA 1
ATOM 761 C C . ARG A 1 102 ? 1.623 12.459 9.445 1.00 81.81 102 ARG A C 1
ATOM 763 O O . ARG A 1 102 ? 2.787 12.610 9.800 1.00 81.81 102 ARG A O 1
ATOM 770 N N . GLN A 1 103 ? 0.968 11.317 9.622 1.00 95.44 103 GLN A N 1
ATOM 771 C CA . GLN A 1 103 ? 1.536 10.165 10.317 1.00 95.44 103 GLN A CA 1
ATOM 772 C C . GLN A 1 103 ? 1.723 9.015 9.334 1.00 95.44 103 GLN A C 1
ATOM 774 O O . GLN A 1 103 ? 0.869 8.141 9.211 1.00 95.44 103 GLN A O 1
ATOM 779 N N . VAL A 1 104 ? 2.856 9.053 8.634 1.00 97.00 104 VAL A N 1
ATOM 780 C CA . VAL A 1 104 ? 3.266 8.037 7.665 1.00 97.00 104 VAL A CA 1
ATOM 781 C C . VAL A 1 104 ? 4.632 7.497 8.070 1.00 97.00 104 VAL A C 1
ATOM 783 O O . VAL A 1 104 ? 5.545 8.276 8.344 1.00 97.00 104 VAL A O 1
ATOM 786 N N . ALA A 1 105 ? 4.771 6.175 8.113 1.00 97.19 105 ALA A N 1
ATOM 787 C CA . ALA A 1 105 ? 6.041 5.493 8.330 1.00 97.19 105 ALA A CA 1
ATOM 788 C C . ALA A 1 105 ? 6.374 4.612 7.124 1.00 97.19 105 ALA A C 1
ATOM 790 O O . ALA A 1 105 ? 5.488 3.973 6.561 1.00 97.19 105 ALA A O 1
ATOM 791 N N . LEU A 1 106 ? 7.653 4.569 6.754 1.00 97.12 106 LEU A N 1
ATOM 792 C CA . LEU A 1 106 ? 8.186 3.635 5.768 1.00 97.12 106 LEU A CA 1
ATOM 793 C C . LEU A 1 106 ? 9.015 2.575 6.491 1.00 97.12 106 LEU A C 1
ATOM 795 O O . LEU A 1 106 ? 9.898 2.909 7.282 1.00 97.12 106 LEU A O 1
ATOM 799 N N . LEU A 1 107 ? 8.745 1.307 6.194 1.00 96.25 107 LEU A N 1
ATOM 800 C CA . LEU A 1 107 ? 9.540 0.171 6.642 1.00 96.25 107 LEU A CA 1
ATOM 801 C C . LEU A 1 107 ? 10.124 -0.528 5.420 1.00 96.25 107 LEU A C 1
ATOM 803 O O . LEU A 1 107 ? 9.414 -1.208 4.685 1.00 96.25 107 LEU A O 1
ATOM 807 N N . GLN A 1 108 ? 11.425 -0.347 5.206 1.00 93.69 108 GLN A N 1
ATOM 808 C CA . GLN A 1 108 ? 12.150 -1.013 4.130 1.00 93.69 108 GLN A CA 1
ATOM 809 C C . GLN A 1 108 ? 12.464 -2.457 4.542 1.00 93.69 108 GLN A C 1
ATOM 811 O O . GLN A 1 108 ? 13.193 -2.667 5.513 1.00 93.69 108 GLN A O 1
ATOM 816 N N . ASP A 1 109 ? 11.987 -3.439 3.776 1.00 87.69 109 ASP A N 1
ATOM 817 C CA . ASP A 1 109 ? 12.422 -4.831 3.901 1.00 87.69 109 ASP A CA 1
ATOM 818 C C . ASP A 1 109 ? 13.173 -5.253 2.641 1.00 87.69 109 ASP A C 1
ATOM 820 O O . ASP A 1 109 ? 12.629 -5.765 1.659 1.00 87.69 109 ASP A O 1
ATOM 824 N N . TYR A 1 110 ? 14.486 -5.047 2.684 1.00 80.81 110 TYR A N 1
ATOM 825 C CA . TYR A 1 110 ? 15.344 -5.369 1.555 1.00 80.81 110 TYR A CA 1
ATOM 826 C C . TYR A 1 110 ? 15.399 -6.877 1.257 1.00 80.81 110 TYR A C 1
ATOM 828 O O . TYR A 1 110 ? 15.660 -7.253 0.119 1.00 80.81 110 TYR A O 1
ATOM 836 N N . ARG A 1 111 ? 15.097 -7.763 2.220 1.00 86.38 111 ARG A N 1
ATOM 837 C CA . ARG A 1 111 ? 15.092 -9.216 1.956 1.00 86.38 111 ARG A CA 1
ATOM 838 C C . ARG A 1 111 ? 13.977 -9.613 0.997 1.00 86.38 111 ARG A C 1
ATOM 840 O O . ARG A 1 111 ? 14.153 -10.550 0.221 1.00 86.38 111 ARG A O 1
ATOM 847 N N . LEU A 1 112 ? 12.861 -8.891 1.048 1.00 85.38 112 LEU A N 1
ATOM 848 C CA . LEU A 1 112 ? 11.693 -9.096 0.195 1.00 85.38 112 LEU A CA 1
ATOM 849 C C . LEU A 1 112 ? 11.628 -8.112 -0.981 1.00 85.38 112 LEU A C 1
ATOM 851 O O . LEU A 1 112 ? 10.725 -8.213 -1.804 1.00 85.38 112 LEU A O 1
ATOM 855 N N . TRP A 1 113 ? 12.631 -7.235 -1.122 1.00 92.25 113 TRP A N 1
ATOM 856 C CA . TRP A 1 113 ? 12.757 -6.299 -2.245 1.00 92.25 113 TRP A CA 1
ATOM 857 C C . TRP A 1 113 ? 11.590 -5.299 -2.312 1.00 92.25 113 TRP A C 1
ATOM 859 O O . TRP A 1 113 ? 11.242 -4.781 -3.377 1.00 92.25 113 TRP A O 1
ATOM 869 N N . GLU A 1 114 ? 11.011 -4.997 -1.151 1.00 95.38 114 GLU A N 1
ATOM 870 C CA . GLU A 1 114 ? 9.819 -4.172 -0.979 1.00 95.38 114 GLU A CA 1
ATOM 871 C C . GLU A 1 114 ? 9.940 -3.237 0.225 1.00 95.38 114 GLU A C 1
ATOM 873 O O . GLU A 1 114 ? 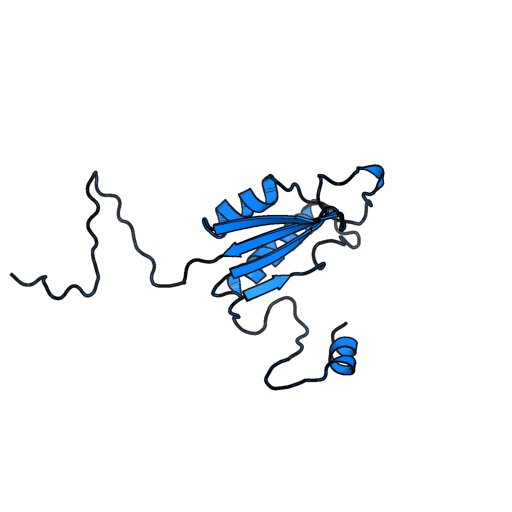10.844 -3.348 1.058 1.00 95.38 114 GLU A O 1
ATOM 878 N N . PHE A 1 115 ? 9.015 -2.290 0.313 1.00 96.75 115 PHE A N 1
ATOM 879 C CA . PHE A 1 115 ? 8.770 -1.542 1.537 1.00 96.75 115 PHE A CA 1
ATOM 880 C C . PHE A 1 115 ? 7.293 -1.533 1.868 1.00 96.75 115 PHE A C 1
ATOM 882 O O . PHE A 1 115 ? 6.445 -1.565 0.976 1.00 96.75 115 PHE A O 1
ATOM 889 N N . ALA A 1 116 ? 7.008 -1.439 3.161 1.00 97.38 116 ALA A N 1
ATOM 890 C CA . ALA A 1 116 ? 5.683 -1.163 3.673 1.00 97.38 116 ALA A CA 1
ATOM 891 C C . ALA A 1 116 ? 5.536 0.329 3.982 1.00 97.38 116 ALA A C 1
ATOM 893 O O . ALA A 1 116 ? 6.454 0.965 4.509 1.00 97.38 116 ALA A O 1
ATOM 894 N N . VAL A 1 117 ? 4.366 0.880 3.674 1.00 97.75 117 VAL A N 1
ATOM 895 C CA . VAL A 1 117 ? 3.945 2.213 4.102 1.00 97.75 117 VAL A CA 1
ATOM 896 C C . VAL A 1 117 ? 2.810 2.044 5.093 1.00 97.75 117 VAL A C 1
ATOM 898 O O . VAL A 1 117 ? 1.814 1.397 4.790 1.00 97.75 117 VAL A O 1
ATOM 901 N N . LEU A 1 118 ? 2.969 2.626 6.278 1.00 97.69 118 LEU A N 1
ATOM 902 C CA . LEU A 1 118 ? 1.972 2.606 7.341 1.00 97.69 118 LEU A CA 1
ATOM 903 C C . LEU A 1 118 ? 1.428 4.015 7.495 1.00 97.69 118 LEU A C 1
ATOM 905 O O . LEU A 1 118 ? 2.195 4.948 7.741 1.00 97.69 118 LEU A O 1
ATOM 909 N N . VAL A 1 119 ? 0.115 4.166 7.390 1.00 97.69 119 VAL A N 1
ATOM 910 C CA . VAL A 1 119 ? -0.574 5.447 7.510 1.00 97.69 119 VAL A CA 1
ATOM 911 C C . VAL A 1 119 ? -1.496 5.397 8.718 1.00 97.69 119 VAL A C 1
ATOM 913 O O . VAL A 1 119 ? -2.418 4.588 8.781 1.00 97.69 119 VAL A O 1
ATOM 916 N N . ARG A 1 120 ? -1.273 6.285 9.688 1.00 96.25 120 ARG A N 1
ATOM 917 C CA . ARG A 1 120 ? -2.198 6.490 10.805 1.00 96.25 120 ARG A CA 1
ATOM 918 C C . ARG A 1 120 ? -3.150 7.623 10.455 1.00 96.25 120 ARG A C 1
ATOM 920 O O . ARG A 1 120 ? -2.727 8.751 10.199 1.00 96.25 120 ARG A O 1
ATOM 927 N N . LEU A 1 121 ? -4.438 7.310 10.469 1.00 93.44 121 LEU A N 1
ATOM 928 C CA . LEU A 1 121 ? -5.490 8.291 10.269 1.00 93.44 121 LEU A CA 1
ATOM 929 C C . LEU A 1 121 ? -5.748 8.994 11.602 1.00 93.44 121 LEU A C 1
ATOM 931 O O . LEU A 1 121 ? -5.800 8.361 12.660 1.00 93.44 121 LEU A O 1
ATOM 935 N N . ALA A 1 122 ? -5.896 10.319 11.564 1.00 83.00 122 ALA A N 1
ATOM 936 C CA . ALA A 1 122 ? -6.439 11.025 12.716 1.00 83.00 122 ALA A CA 1
ATOM 937 C C . ALA A 1 122 ? -7.842 10.472 12.990 1.00 83.00 122 ALA A C 1
ATOM 939 O O . ALA A 1 122 ? -8.576 10.171 12.044 1.00 83.00 122 ALA A O 1
ATOM 940 N N . SER A 1 123 ? -8.228 10.351 14.265 1.00 64.75 123 SER A N 1
ATOM 941 C CA . SER A 1 123 ? -9.618 10.034 14.580 1.00 64.75 123 SER A CA 1
ATOM 942 C C . SER A 1 123 ? -10.510 11.004 13.812 1.00 64.75 123 SER A C 1
ATOM 944 O O . SER A 1 123 ? -10.262 12.213 13.829 1.00 64.75 123 SER A O 1
ATOM 946 N N . LYS A 1 124 ? -11.550 10.490 13.145 1.00 55.56 124 LYS A N 1
ATOM 947 C CA . LYS A 1 124 ? -12.633 11.300 12.563 1.00 55.56 124 LYS A CA 1
ATOM 948 C C . LYS A 1 124 ? -13.468 11.942 13.688 1.00 55.56 124 LYS A C 1
ATOM 950 O O . LYS A 1 124 ? -14.680 11.804 13.743 1.00 55.56 124 LYS A O 1
ATOM 955 N N . SER A 1 125 ? -12.815 12.576 14.653 1.00 44.94 125 SER A N 1
ATOM 956 C CA . SER A 1 125 ? -13.409 13.408 15.684 1.00 44.94 125 SER A CA 1
ATOM 957 C C . SER A 1 125 ? -13.453 14.819 15.119 1.00 44.94 125 SER A C 1
ATOM 959 O O . SER A 1 125 ? -12.401 15.440 14.999 1.00 44.94 125 SER A O 1
ATOM 961 N N . GLU A 1 126 ? -14.659 15.226 14.714 1.00 40.12 126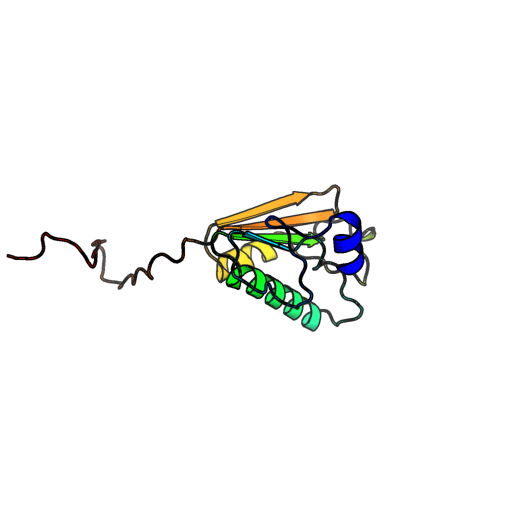 GLU A N 1
ATOM 962 C CA . GLU A 1 126 ? -15.114 16.574 14.351 1.00 40.12 126 GLU A CA 1
ATOM 963 C C . GLU A 1 126 ? -14.070 17.490 13.708 1.00 40.12 126 GLU A C 1
ATOM 965 O O . GLU A 1 126 ? -13.161 18.002 14.356 1.00 40.12 126 GLU A O 1
ATOM 970 N N . SER A 1 127 ? -14.273 17.760 12.420 1.00 36.72 127 SER A N 1
ATOM 971 C CA . SER A 1 127 ? -13.672 18.851 11.660 1.00 36.72 127 SER A CA 1
ATOM 972 C C . SER A 1 127 ? -13.448 20.096 12.528 1.00 36.72 127 SER A C 1
ATOM 974 O O . SER A 1 127 ? -14.356 20.902 12.727 1.00 36.72 127 SER A O 1
ATOM 976 N N . ILE A 1 128 ? -12.228 20.285 13.037 1.00 43.19 128 ILE A N 1
ATOM 977 C CA . ILE A 1 128 ? -11.842 21.554 13.644 1.00 43.19 128 ILE A CA 1
ATOM 978 C C . ILE A 1 128 ? -11.707 22.534 12.483 1.00 43.19 128 ILE A C 1
ATOM 980 O O . ILE A 1 128 ? -10.710 22.543 11.759 1.00 43.19 128 ILE A O 1
ATOM 984 N N . VAL A 1 129 ? -12.744 23.343 12.283 1.00 42.12 129 VAL A N 1
ATOM 985 C CA . VAL A 1 129 ? -12.697 24.498 11.390 1.00 42.12 129 VAL A CA 1
ATOM 986 C C . VAL A 1 129 ? -11.739 25.508 12.019 1.00 42.12 129 VAL A C 1
ATOM 988 O O . VAL A 1 129 ? -12.110 26.293 12.887 1.00 42.12 129 VAL A O 1
ATOM 991 N N . PHE A 1 130 ? -10.476 25.482 11.598 1.00 43.72 130 PHE A N 1
ATOM 992 C CA . PHE A 1 130 ? -9.543 26.562 11.891 1.00 43.72 130 PHE A CA 1
ATOM 993 C C . PHE A 1 130 ? -9.870 27.745 10.977 1.00 43.72 130 PHE A C 1
ATOM 995 O O . PHE A 1 130 ? -9.403 27.823 9.841 1.00 43.72 130 PHE A O 1
ATOM 1002 N N . ALA A 1 131 ? -10.676 28.685 11.469 1.00 39.25 131 ALA A N 1
ATOM 1003 C CA . ALA A 1 131 ? -10.771 29.999 10.850 1.00 39.25 131 ALA A CA 1
ATOM 1004 C C . ALA A 1 131 ? -9.446 30.748 11.082 1.00 39.25 131 ALA A C 1
ATOM 1006 O O . ALA A 1 131 ? -9.025 30.959 12.220 1.00 39.25 131 ALA A O 1
ATOM 1007 N N . ARG A 1 132 ? -8.767 31.138 9.999 1.00 39.62 132 ARG A N 1
ATOM 1008 C CA . ARG A 1 132 ? -7.600 32.029 10.055 1.00 39.62 132 ARG A CA 1
ATOM 1009 C C . ARG A 1 132 ? -8.060 33.429 10.476 1.00 39.62 132 ARG A C 1
ATOM 1011 O O . ARG A 1 132 ? -8.591 34.169 9.657 1.00 39.62 132 ARG A O 1
ATOM 1018 N N . ALA A 1 133 ? -7.789 33.806 11.720 1.00 40.09 133 ALA A N 1
ATOM 1019 C CA . ALA A 1 133 ? -7.688 35.199 12.143 1.00 40.09 133 ALA A CA 1
ATOM 1020 C C . ALA A 1 133 ? -6.299 35.404 12.764 1.00 40.09 133 ALA A C 1
ATOM 1022 O O . ALA A 1 133 ? -5.774 34.512 13.428 1.00 40.09 133 ALA A O 1
ATOM 1023 N N . GLY A 1 134 ? -5.663 36.532 12.456 1.00 42.38 134 GLY A N 1
ATOM 1024 C CA . GLY A 1 134 ? -4.261 36.802 12.770 1.00 42.38 134 GLY A CA 1
ATOM 1025 C C . GLY A 1 134 ? -3.856 36.521 14.225 1.00 42.38 134 GLY A C 1
ATOM 1026 O O . GLY A 1 134 ? -4.566 36.853 15.166 1.00 42.38 134 GLY A O 1
ATOM 1027 N N . ALA A 1 135 ? -2.668 35.931 14.362 1.00 47.44 135 ALA A N 1
ATOM 1028 C CA . ALA A 1 135 ? -1.767 35.956 15.518 1.00 47.44 135 ALA A CA 1
ATOM 1029 C C . ALA A 1 135 ? -2.272 35.567 16.925 1.00 47.44 135 ALA A C 1
ATOM 1031 O O . ALA A 1 135 ? -1.504 35.743 17.865 1.00 47.44 135 ALA A O 1
ATOM 1032 N N . TYR A 1 136 ? -3.452 34.964 17.107 1.00 41.56 136 TYR A N 1
ATOM 1033 C CA . TYR A 1 136 ? -3.838 34.375 18.400 1.00 41.56 136 TYR A CA 1
ATOM 1034 C C . TYR A 1 136 ? -4.665 33.093 18.219 1.00 41.56 136 TYR A C 1
ATOM 1036 O O . TYR A 1 136 ? -5.701 33.090 17.560 1.00 41.56 136 TYR A O 1
ATOM 1044 N N . PHE A 1 137 ? -4.211 31.986 18.818 1.00 40.56 137 PHE A N 1
ATOM 1045 C CA . PHE A 1 137 ? -4.966 30.731 18.864 1.00 40.56 137 PHE A CA 1
ATOM 1046 C C . PHE A 1 137 ? -6.008 30.802 19.986 1.00 40.56 137 PHE A C 1
ATOM 1048 O O . PHE A 1 137 ? -5.661 30.702 21.160 1.00 40.56 137 PHE A O 1
ATOM 1055 N N . ALA A 1 138 ? -7.287 30.939 19.635 1.00 40.50 138 ALA A N 1
ATOM 1056 C CA . ALA A 1 138 ? -8.391 30.733 20.569 1.00 40.50 138 ALA A CA 1
ATOM 1057 C C . ALA A 1 138 ? -9.036 29.364 20.314 1.00 40.50 138 ALA A C 1
ATOM 1059 O O . ALA A 1 138 ? -9.475 29.060 19.205 1.00 40.50 138 ALA A O 1
ATOM 1060 N N . ARG A 1 139 ? -9.102 28.528 21.356 1.00 38.69 139 ARG A N 1
ATOM 1061 C CA . ARG A 1 139 ? -9.856 27.270 21.343 1.00 38.69 139 ARG A CA 1
ATOM 1062 C C . ARG A 1 139 ? -11.338 27.601 21.511 1.00 38.69 139 ARG A C 1
ATOM 1064 O O . ARG A 1 139 ? -11.787 27.828 22.630 1.00 38.69 139 ARG A O 1
ATOM 1071 N N . ILE A 1 140 ? -12.102 27.619 20.424 1.00 48.00 140 ILE A N 1
ATOM 1072 C CA . ILE A 1 140 ? -13.564 27.659 20.520 1.00 48.00 140 ILE A CA 1
ATOM 1073 C C . ILE A 1 140 ? -14.038 26.212 20.670 1.00 48.00 140 ILE A C 1
ATOM 1075 O O . ILE A 1 140 ? -14.147 25.478 19.695 1.00 48.00 140 ILE A O 1
ATOM 1079 N N . CYS A 1 141 ? -14.266 25.778 21.911 1.00 39.59 141 CYS A N 1
ATOM 1080 C CA . CYS A 1 141 ? -15.060 24.578 22.165 1.00 39.59 141 CYS A CA 1
ATOM 1081 C C . CYS A 1 141 ? -16.537 24.936 21.976 1.00 39.59 141 CYS A C 1
ATOM 1083 O O . CYS A 1 141 ? -17.048 25.798 22.690 1.00 39.59 141 CYS A O 1
ATOM 1085 N N . SER A 1 142 ? -17.234 24.219 21.097 1.00 50.47 142 SER A N 1
ATOM 1086 C CA . SER A 1 142 ? -18.685 24.311 20.854 1.00 50.47 142 SER A CA 1
ATOM 1087 C C . SER A 1 142 ? -19.547 24.018 22.097 1.00 50.47 142 SER A C 1
ATOM 1089 O O . SER A 1 142 ? -20.743 24.273 22.073 1.00 50.47 142 SER A O 1
ATOM 1091 N N . ASN A 1 143 ? -18.942 23.534 23.193 1.00 50.75 143 ASN A N 1
ATOM 1092 C CA . ASN A 1 143 ? -19.594 23.216 24.469 1.00 50.75 143 ASN A CA 1
ATOM 1093 C C . ASN A 1 143 ? -18.874 23.820 25.699 1.00 50.75 143 ASN A C 1
ATOM 1095 O O . ASN A 1 143 ? -18.814 23.204 26.762 1.00 50.75 143 ASN A O 1
ATOM 1099 N N . CYS A 1 144 ? -18.287 25.018 25.585 1.00 43.69 144 CYS A N 1
ATOM 1100 C CA . CYS A 1 144 ? -17.682 25.685 26.746 1.00 43.69 144 CYS A CA 1
ATOM 1101 C C . CYS A 1 144 ? -18.767 26.259 27.697 1.00 43.69 144 CYS A C 1
ATOM 1103 O O . CYS A 1 144 ? -19.500 27.158 27.281 1.00 43.69 144 CYS A O 1
ATOM 1105 N N . PRO A 1 145 ? -18.865 25.832 28.977 1.00 46.53 145 PRO A N 1
ATOM 1106 C CA . PRO A 1 145 ? -19.919 26.290 29.894 1.00 46.53 145 PRO A CA 1
ATOM 1107 C C . PRO A 1 145 ? -19.736 27.727 30.416 1.00 46.53 145 PRO A C 1
ATOM 1109 O O . PRO A 1 145 ? -20.601 28.237 31.121 1.00 46.53 145 PRO A O 1
ATOM 1112 N N . PHE A 1 146 ? -18.621 28.392 30.099 1.00 50.38 146 PHE A N 1
ATOM 1113 C CA . PHE A 1 146 ? -18.237 29.680 30.697 1.00 50.38 146 PHE A CA 1
ATOM 1114 C C . PHE A 1 146 ? -18.598 30.924 29.860 1.00 50.38 146 PHE A C 1
ATOM 1116 O O . PHE A 1 146 ? -18.149 32.023 30.166 1.00 50.38 146 PHE A O 1
ATOM 1123 N N . GLY A 1 147 ? -19.436 30.785 28.828 1.00 46.06 147 GLY A N 1
ATOM 1124 C CA . GLY A 1 147 ? -19.793 31.863 27.892 1.00 46.06 147 GLY A CA 1
ATOM 1125 C C . GLY A 1 147 ? -21.098 32.621 28.173 1.00 46.06 147 GLY A C 1
ATOM 1126 O O . GLY A 1 147 ? -21.766 33.019 27.224 1.00 46.06 147 GLY A O 1
ATOM 1127 N N . ARG A 1 148 ? -21.508 32.810 29.434 1.00 44.47 148 ARG A N 1
ATOM 1128 C CA . ARG A 1 148 ? -22.568 33.779 29.778 1.00 44.47 148 ARG A CA 1
ATOM 1129 C C . ARG A 1 148 ? -22.099 34.722 30.875 1.00 44.47 148 ARG A C 1
ATOM 1131 O O . ARG A 1 148 ? -22.305 34.419 32.048 1.00 44.47 148 ARG A O 1
ATOM 1138 N N . ARG A 1 149 ? -21.518 35.852 30.477 1.00 40.41 149 ARG A N 1
ATOM 1139 C CA . ARG A 1 149 ? -21.754 37.184 31.055 1.00 40.41 149 ARG A CA 1
ATOM 1140 C C . ARG A 1 149 ? -21.544 38.225 29.971 1.00 40.41 149 ARG A C 1
ATOM 1142 O O . ARG A 1 149 ? -20.592 38.034 29.187 1.00 40.41 149 ARG A O 1
#

Solvent-accessible surface area (backbone atoms only — not comparable to full-atom values): 9330 Å² total; per-residue (Å²): 107,68,70,57,48,40,72,78,69,52,75,55,100,91,42,84,87,81,92,69,97,62,75,94,60,79,36,57,63,33,77,44,77,70,76,63,29,69,44,84,84,53,52,74,68,62,43,50,52,51,51,54,50,52,51,49,48,34,54,71,36,24,52,46,21,31,35,36,37,40,28,31,62,85,44,62,74,91,77,60,54,94,58,50,43,62,43,51,80,67,57,56,55,51,54,45,39,75,74,61,39,90,43,64,46,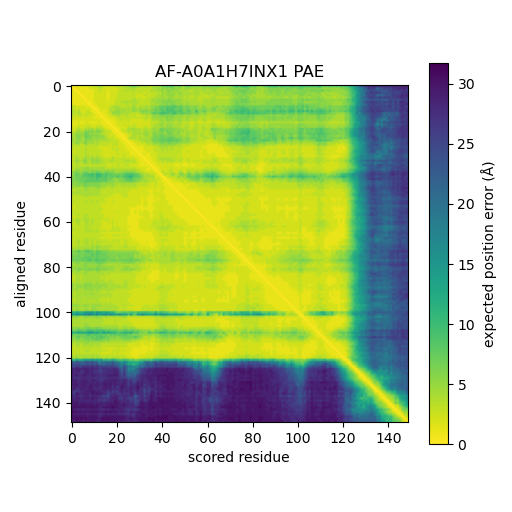79,47,80,39,74,93,78,40,25,31,34,43,40,39,44,37,70,68,92,68,68,88,78,79,79,78,92,59,85,98,62,94,75,88,82,59,99,79,58,90,81,80,81,129

Mean predicted aligned error: 9.64 Å

Nearest PDB structures (foldseek):
  2nzc-assembly1_C  TM=6.084E-01  e=2.378E+00  Thermotoga maritima MSB8
  7oyc-assembly1_D2  TM=2.035E-01  e=4.255E+00  Xenopus laevis

Organism: NCBI:txid1036779